Protein AF-A0A7W6C8I8-F1 (afdb_monomer_lite)

Secondary structure (DSSP, 8-state):
-------TT--TT-----SS-PPPTT----SSS--EEGGG-HHHHHHHTT-TTTEE-SSSSEEEE---TTPEEEESBTTBPTT-EE--------GGGSB-B--EEEEEEEEEEEEEEP-TTTTTTS-SEEEEEEEEEEEEEEPPPBSBSSPPPP-----EEEE-------PPP-

Radius of gyration: 35.73 Å; chains: 1; bounding box: 65×81×100 Å

pLDDT: mean 70.52, std 13.93, range [31.89, 91.31]

Sequence (174 aa):
MQVPVSNALARLGTLSFTLNDEARPGWLKPDGVTEYNRASYPAFVIKFGAAEWFLAGSTAAKFKLLDVRGLAFVMAGGGVRVGKVTGVAEYKLTSANMPEHDHTYDKPSLGTEMSAGVISQILGGVLTTLKIPQPKVTTAQATGKTGTTSPTAIPITPKSLGVNVFIFAGLPQG

Organism: NCBI:txid984260

Structure (mmCIF, N/CA/C/O backbone):
data_AF-A0A7W6C8I8-F1
#
_entry.id   AF-A0A7W6C8I8-F1
#
loop_
_atom_site.group_PDB
_atom_site.id
_atom_site.type_symbol
_atom_site.label_atom_id
_atom_site.label_alt_id
_atom_site.label_comp_id
_atom_site.label_asym_id
_atom_site.label_entity_id
_atom_site.label_seq_id
_atom_site.pdbx_PDB_ins_code
_atom_site.Cartn_x
_atom_site.Cartn_y
_atom_site.Cartn_z
_atom_site.occupancy
_atom_site.B_iso_or_equiv
_atom_site.auth_seq_id
_atom_site.auth_comp_id
_atom_site.auth_asym_id
_atom_site.auth_atom_id
_atom_site.pdbx_PDB_model_num
ATOM 1 N N . MET A 1 1 ? 7.125 0.353 -44.075 1.00 38.84 1 MET A N 1
ATOM 2 C CA . MET A 1 1 ? 5.822 0.496 -43.393 1.00 38.84 1 MET A CA 1
ATOM 3 C C . MET A 1 1 ? 6.065 1.290 -42.123 1.00 38.84 1 MET A C 1
ATOM 5 O O . MET A 1 1 ? 6.815 0.841 -41.267 1.00 38.84 1 MET A O 1
ATOM 9 N N . GLN A 1 2 ? 5.582 2.527 -42.085 1.00 39.41 2 GLN A N 1
ATOM 10 C CA . GLN A 1 2 ? 5.878 3.488 -41.028 1.00 39.41 2 GLN A CA 1
ATOM 11 C C . GLN A 1 2 ? 5.036 3.144 -39.798 1.00 39.41 2 GLN A C 1
ATOM 13 O O . GLN A 1 2 ? 3.810 3.212 -39.845 1.00 39.41 2 GLN A O 1
ATOM 18 N N . VAL A 1 3 ? 5.695 2.711 -38.723 1.00 36.94 3 VAL A N 1
ATOM 19 C CA . VAL A 1 3 ? 5.035 2.472 -37.436 1.00 36.94 3 VAL A CA 1
ATOM 20 C C . VAL A 1 3 ? 4.555 3.832 -36.913 1.00 36.94 3 VAL A C 1
ATOM 22 O O . VAL A 1 3 ? 5.360 4.769 -36.891 1.00 36.94 3 VAL A O 1
ATOM 25 N N . PRO A 1 4 ? 3.278 3.995 -36.527 1.00 39.50 4 PRO A N 1
ATOM 26 C CA . PRO A 1 4 ? 2.777 5.283 -36.069 1.00 39.50 4 PRO A CA 1
ATOM 27 C C . PRO A 1 4 ? 3.554 5.745 -34.833 1.00 39.50 4 PRO A C 1
ATOM 29 O O . PRO A 1 4 ? 3.618 5.053 -33.816 1.00 39.50 4 PRO A O 1
ATOM 32 N N . VAL A 1 5 ? 4.148 6.933 -34.918 1.00 46.12 5 VAL A N 1
ATOM 33 C CA . VAL A 1 5 ? 4.761 7.648 -33.794 1.00 46.12 5 VAL A CA 1
ATOM 34 C C . VAL A 1 5 ? 3.665 8.160 -32.860 1.00 46.12 5 VAL A C 1
ATOM 36 O O . VAL A 1 5 ? 3.271 9.317 -32.920 1.00 46.12 5 VAL A O 1
ATOM 39 N N . SER A 1 6 ? 3.169 7.300 -31.971 1.00 45.12 6 SER A N 1
ATOM 40 C CA . SER A 1 6 ? 2.362 7.728 -30.816 1.00 45.12 6 SER A CA 1
ATOM 41 C C . SER A 1 6 ? 3.121 7.648 -29.484 1.00 45.12 6 SER A C 1
ATOM 43 O O . SER A 1 6 ? 2.565 7.985 -28.445 1.00 45.12 6 SER A O 1
ATOM 45 N N . ASN A 1 7 ? 4.400 7.252 -29.489 1.00 45.44 7 ASN A N 1
ATOM 46 C CA . ASN A 1 7 ? 5.233 7.155 -28.278 1.00 45.44 7 ASN A CA 1
ATOM 47 C C . ASN A 1 7 ? 6.111 8.393 -28.011 1.00 45.44 7 ASN A C 1
ATOM 49 O O . ASN A 1 7 ? 6.908 8.384 -27.077 1.00 45.44 7 ASN A O 1
ATOM 53 N N . ALA A 1 8 ? 5.962 9.478 -28.778 1.00 43.22 8 ALA A N 1
ATOM 54 C CA . ALA A 1 8 ? 6.812 10.670 -28.672 1.00 43.22 8 ALA A CA 1
ATOM 55 C C . ALA A 1 8 ? 6.631 11.503 -27.377 1.00 43.22 8 ALA A C 1
ATOM 57 O O . ALA A 1 8 ? 7.320 12.505 -27.210 1.00 43.22 8 ALA A O 1
ATOM 58 N N . LEU A 1 9 ? 5.741 11.119 -26.449 1.00 55.00 9 LEU A N 1
ATOM 59 C CA . LEU A 1 9 ? 5.413 11.933 -25.263 1.00 55.00 9 LEU A CA 1
ATOM 60 C C . LEU A 1 9 ? 5.610 11.232 -23.906 1.00 55.00 9 LEU A C 1
ATOM 62 O O . LEU A 1 9 ? 5.649 11.913 -22.881 1.00 55.00 9 LEU A O 1
ATOM 66 N N . ALA A 1 10 ? 5.768 9.905 -23.857 1.00 59.06 10 ALA A N 1
ATOM 67 C CA . ALA A 1 10 ? 5.939 9.186 -22.592 1.00 59.06 10 ALA A CA 1
ATOM 68 C C . ALA A 1 10 ? 7.429 9.023 -22.258 1.00 59.06 10 ALA A C 1
ATOM 70 O O . ALA A 1 10 ? 8.178 8.341 -22.957 1.00 59.06 10 ALA A O 1
ATOM 71 N N . ARG A 1 11 ? 7.879 9.661 -21.174 1.00 71.62 11 ARG A N 1
ATOM 72 C CA . ARG A 1 11 ? 9.251 9.507 -20.671 1.00 71.62 11 ARG A CA 1
ATOM 73 C C . ARG A 1 11 ? 9.386 8.160 -19.954 1.00 71.62 11 ARG A C 1
ATOM 75 O O . ARG A 1 11 ? 8.437 7.659 -19.359 1.00 71.62 11 ARG A O 1
ATOM 82 N N . LEU A 1 12 ? 10.597 7.595 -19.928 1.00 75.00 12 LEU A N 1
ATOM 83 C CA . LEU A 1 12 ? 10.871 6.407 -19.107 1.00 75.00 12 LEU A CA 1
ATOM 84 C C . LEU A 1 12 ? 10.492 6.673 -17.641 1.00 75.00 12 LEU A C 1
ATOM 86 O O . LEU A 1 12 ? 11.028 7.615 -17.044 1.00 75.00 12 LEU A O 1
ATOM 90 N N . GLY A 1 13 ? 9.611 5.834 -17.089 1.00 72.69 13 GLY A N 1
ATOM 91 C CA . GLY A 1 13 ? 9.043 5.969 -15.741 1.00 72.69 13 GLY A CA 1
ATOM 92 C C . GLY A 1 13 ? 7.632 6.557 -15.678 1.00 72.69 13 GLY A C 1
ATOM 93 O O . GLY A 1 13 ? 7.112 6.730 -14.581 1.00 72.69 13 GLY A O 1
ATOM 94 N N . THR A 1 14 ? 7.006 6.882 -16.812 1.00 77.88 14 THR A N 1
ATOM 95 C CA . THR A 1 14 ? 5.596 7.288 -16.838 1.00 77.88 14 THR A CA 1
ATOM 96 C C . THR A 1 14 ? 4.690 6.130 -16.402 1.00 77.88 14 THR A C 1
ATOM 98 O O . THR A 1 14 ? 4.786 5.029 -16.941 1.00 77.88 14 THR A O 1
ATOM 101 N N . LEU A 1 15 ? 3.783 6.399 -15.457 1.00 77.94 15 LEU A N 1
ATOM 102 C CA . LEU A 1 15 ? 2.656 5.522 -15.132 1.00 77.94 15 LEU A CA 1
ATOM 103 C C . LEU A 1 15 ? 1.426 5.917 -15.956 1.00 77.94 15 LEU A C 1
ATOM 105 O O . LEU A 1 15 ? 1.177 7.100 -16.182 1.00 77.94 15 LEU A O 1
ATOM 109 N N . SER A 1 16 ? 0.642 4.924 -16.369 1.00 76.38 16 SER A N 1
ATOM 110 C CA . SER A 1 16 ? -0.633 5.113 -17.061 1.00 76.38 16 SER A CA 1
ATOM 111 C C . SER A 1 16 ? -1.679 4.163 -16.488 1.00 76.38 16 SER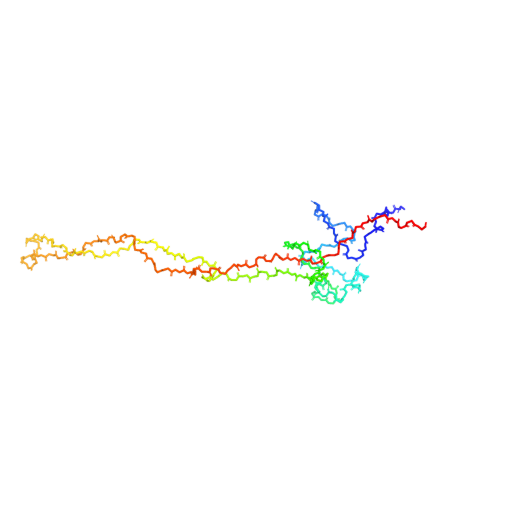 A C 1
ATOM 113 O O . SER A 1 16 ? -1.353 3.042 -16.099 1.00 76.38 16 SER A O 1
ATOM 115 N N . PHE A 1 17 ? -2.928 4.625 -16.443 1.00 76.19 17 PHE A N 1
ATOM 116 C CA . PHE A 1 17 ? -4.086 3.858 -15.997 1.00 76.19 17 PHE A CA 1
ATOM 117 C C . PHE A 1 17 ? -4.965 3.559 -17.204 1.00 76.19 17 PHE A C 1
ATOM 119 O O . PHE A 1 17 ? -5.247 4.448 -18.009 1.00 76.19 17 PHE A O 1
ATOM 126 N N . THR A 1 18 ? -5.378 2.305 -17.339 1.00 69.94 18 THR A N 1
ATOM 127 C CA . THR A 1 18 ? -6.181 1.831 -18.468 1.00 69.94 18 THR A CA 1
ATOM 128 C C . THR A 1 18 ? -7.336 0.977 -17.953 1.00 69.94 18 THR A C 1
ATOM 130 O O . THR A 1 18 ? -7.254 0.414 -16.864 1.00 69.94 18 THR A O 1
ATOM 133 N N . LEU A 1 19 ? -8.436 0.941 -18.710 1.00 70.12 19 LEU A N 1
ATOM 134 C CA . LEU A 1 19 ? -9.633 0.156 -18.378 1.00 70.12 19 LEU A CA 1
ATOM 135 C C . LEU A 1 19 ? -9.584 -1.273 -18.943 1.00 70.12 19 LEU A C 1
ATOM 137 O O . LEU A 1 19 ? -10.496 -2.054 -18.692 1.00 70.12 19 LEU A O 1
ATOM 141 N N . ASN A 1 20 ? -8.551 -1.605 -19.720 1.00 68.62 20 ASN A N 1
ATOM 142 C CA . ASN A 1 20 ? -8.335 -2.923 -20.304 1.00 68.62 20 ASN A CA 1
ATOM 143 C C . ASN A 1 20 ? -7.113 -3.613 -19.675 1.00 68.62 20 ASN A C 1
ATOM 145 O O . ASN A 1 20 ? -6.268 -2.984 -19.045 1.00 68.62 20 ASN A O 1
ATOM 149 N N . ASP A 1 21 ? -7.035 -4.930 -19.828 1.00 66.25 21 ASP A N 1
ATOM 150 C CA . ASP A 1 21 ? -6.007 -5.799 -19.246 1.00 66.25 21 ASP A CA 1
ATOM 151 C C . ASP A 1 21 ? -4.799 -6.038 -20.175 1.00 66.25 21 ASP A C 1
ATOM 153 O O . ASP A 1 21 ? -3.801 -6.659 -19.779 1.00 66.25 21 ASP A O 1
ATOM 157 N N . GLU A 1 22 ? -4.853 -5.511 -21.397 1.00 60.06 22 GLU A N 1
ATOM 158 C CA . GLU A 1 22 ? -3.810 -5.637 -22.411 1.00 60.06 22 GLU A CA 1
ATOM 159 C C . GLU A 1 22 ? -2.598 -4.737 -22.117 1.00 60.06 22 GLU A C 1
ATOM 161 O O . GLU A 1 22 ? -2.694 -3.510 -22.027 1.00 60.06 22 GLU A O 1
ATOM 166 N N . ALA A 1 23 ? -1.408 -5.341 -22.034 1.00 61.22 23 ALA A N 1
ATOM 167 C CA . ALA A 1 23 ? -0.160 -4.583 -21.998 1.00 61.22 23 ALA A CA 1
ATOM 168 C C . ALA A 1 23 ? 0.217 -4.137 -23.415 1.00 61.22 23 ALA A C 1
ATOM 170 O O . ALA A 1 23 ? 0.516 -4.957 -24.283 1.00 61.22 23 ALA A O 1
ATOM 171 N N . ARG A 1 24 ? 0.241 -2.822 -23.645 1.00 65.12 24 ARG A N 1
ATOM 172 C CA . ARG A 1 24 ? 0.729 -2.245 -24.904 1.00 65.12 24 ARG A CA 1
ATOM 173 C C . ARG A 1 24 ? 2.231 -2.525 -25.078 1.00 65.12 24 ARG A C 1
ATOM 175 O O . ARG A 1 24 ? 2.962 -2.512 -24.085 1.00 65.12 24 ARG A O 1
ATOM 182 N N . PRO A 1 25 ? 2.734 -2.687 -26.315 1.00 65.00 25 PRO A N 1
ATOM 183 C CA . PRO A 1 25 ? 4.169 -2.794 -26.563 1.00 65.00 25 PRO A CA 1
ATOM 184 C C . PRO A 1 25 ? 4.947 -1.638 -25.913 1.00 65.00 25 PRO A C 1
ATOM 186 O O . PRO A 1 25 ? 4.601 -0.469 -26.089 1.00 65.00 25 PRO A O 1
ATOM 189 N N . GLY A 1 26 ? 5.988 -1.968 -25.144 1.00 71.12 26 GLY A N 1
ATOM 190 C CA . GLY A 1 26 ? 6.803 -0.994 -24.406 1.00 71.12 26 GLY A CA 1
ATOM 191 C C . GLY A 1 26 ? 6.259 -0.584 -23.030 1.00 71.12 26 GLY A C 1
ATOM 192 O O . GLY A 1 26 ? 6.935 0.168 -22.331 1.00 71.12 26 GLY A O 1
ATOM 193 N N . TRP A 1 27 ? 5.093 -1.091 -22.616 1.00 75.44 27 TRP A N 1
ATOM 194 C CA . TRP A 1 27 ? 4.540 -0.899 -21.274 1.00 75.44 27 TRP A CA 1
ATOM 195 C C . TRP A 1 27 ? 4.701 -2.163 -20.431 1.00 75.44 27 TRP A C 1
ATOM 197 O O . TRP A 1 27 ? 4.496 -3.281 -20.900 1.00 75.44 27 TRP A O 1
ATOM 207 N N . LEU A 1 28 ? 5.064 -1.970 -19.166 1.00 81.81 28 LEU A N 1
ATOM 208 C CA . LEU A 1 28 ? 5.283 -3.037 -18.194 1.00 81.81 28 LEU A CA 1
ATOM 209 C C . LEU A 1 28 ? 4.195 -2.974 -17.118 1.00 81.81 28 LEU A C 1
ATOM 211 O O . LEU A 1 28 ? 3.745 -1.884 -16.765 1.00 81.81 28 LEU A O 1
ATOM 215 N N . LYS A 1 29 ? 3.781 -4.130 -16.592 1.00 82.88 29 LYS A N 1
ATOM 216 C CA . LYS A 1 29 ? 2.759 -4.247 -15.547 1.00 82.88 29 LYS A CA 1
ATOM 217 C C . LYS A 1 29 ? 3.413 -4.137 -14.158 1.00 82.88 29 LYS A C 1
ATOM 219 O O . LYS A 1 29 ? 4.259 -4.968 -13.827 1.00 82.88 29 LYS A O 1
ATOM 224 N N . PRO A 1 30 ? 3.043 -3.138 -13.339 1.00 81.94 30 PRO A N 1
ATOM 225 C CA . PRO A 1 30 ? 3.538 -2.992 -11.971 1.00 81.94 30 PRO A CA 1
ATOM 226 C C . PRO A 1 30 ? 2.702 -3.815 -10.971 1.00 81.94 30 PRO A C 1
ATOM 228 O O . PRO A 1 30 ? 1.928 -3.270 -10.188 1.00 81.94 30 PRO A O 1
ATOM 231 N N . ASP A 1 31 ? 2.810 -5.144 -11.028 1.00 82.19 31 ASP A N 1
ATOM 232 C CA . ASP A 1 31 ? 2.008 -6.077 -10.213 1.00 82.19 31 ASP A CA 1
ATOM 233 C C . ASP A 1 31 ? 2.804 -6.808 -9.115 1.00 82.19 31 ASP A C 1
ATOM 235 O O . ASP A 1 31 ? 2.252 -7.661 -8.427 1.00 82.19 31 ASP A O 1
ATOM 239 N N . GLY A 1 32 ? 4.105 -6.532 -8.966 1.00 81.38 32 GLY A N 1
ATOM 240 C CA . GLY A 1 32 ? 4.978 -7.210 -7.998 1.00 81.38 32 GLY A CA 1
ATOM 241 C C . GLY A 1 32 ? 5.290 -8.681 -8.286 1.00 81.38 32 GLY A C 1
ATOM 242 O O . GLY A 1 32 ? 6.070 -9.290 -7.552 1.00 81.38 32 GLY A O 1
ATOM 243 N N . VAL A 1 33 ? 4.712 -9.274 -9.332 1.00 83.75 33 VAL A N 1
ATOM 244 C CA . VAL A 1 33 ? 4.791 -10.717 -9.605 1.00 83.75 33 VAL A CA 1
ATOM 245 C C . VAL A 1 33 ? 5.474 -10.988 -10.941 1.00 83.75 33 VAL A C 1
ATOM 247 O O . VAL A 1 33 ? 6.337 -11.867 -11.004 1.00 83.75 33 VAL A O 1
ATOM 250 N N . THR A 1 34 ? 5.139 -10.223 -11.978 1.00 82.88 34 THR A N 1
ATOM 251 C CA . THR A 1 34 ? 5.644 -10.405 -13.338 1.00 82.88 34 THR A CA 1
ATOM 252 C C . THR A 1 34 ? 7.144 -10.114 -13.416 1.00 82.88 34 THR A C 1
ATOM 254 O O . THR A 1 34 ? 7.617 -9.050 -13.013 1.00 82.88 34 THR A O 1
ATOM 257 N N . GLU A 1 35 ? 7.904 -11.069 -13.961 1.00 85.69 35 GLU A N 1
ATOM 258 C CA . GLU A 1 35 ? 9.346 -10.938 -14.172 1.00 85.69 35 GLU A CA 1
ATOM 259 C C . GLU A 1 35 ? 9.683 -10.495 -15.597 1.00 85.69 35 GLU A C 1
ATOM 261 O O . GLU A 1 35 ? 9.234 -11.085 -16.580 1.00 85.69 35 GLU A O 1
ATOM 266 N N . TYR A 1 36 ? 10.571 -9.511 -15.701 1.00 83.31 36 TYR A N 1
ATOM 267 C CA . TYR A 1 36 ? 11.090 -8.987 -16.957 1.00 83.31 36 TYR A CA 1
ATOM 268 C C . TYR A 1 36 ? 12.590 -9.243 -17.080 1.00 83.31 36 TYR A C 1
ATOM 270 O O . TYR A 1 36 ? 13.333 -9.194 -16.098 1.00 83.31 36 TYR A O 1
ATOM 278 N N . ASN A 1 37 ? 13.052 -9.502 -18.304 1.00 84.31 37 ASN A N 1
ATOM 279 C CA . ASN A 1 37 ? 14.474 -9.667 -18.586 1.00 84.31 37 ASN A CA 1
ATOM 280 C C . ASN A 1 37 ? 15.158 -8.293 -18.655 1.00 84.31 37 ASN A C 1
ATOM 282 O O . ASN A 1 37 ? 14.741 -7.425 -19.424 1.00 84.31 37 ASN A O 1
ATOM 286 N N . ARG A 1 38 ? 16.233 -8.099 -17.884 1.00 81.06 38 ARG A N 1
ATOM 287 C CA . ARG A 1 38 ? 17.002 -6.845 -17.879 1.00 81.06 38 ARG A CA 1
ATOM 288 C C . ARG A 1 38 ? 17.622 -6.544 -19.244 1.00 81.06 38 ARG A C 1
ATOM 290 O O . ARG A 1 38 ? 17.654 -5.383 -19.643 1.00 81.06 38 ARG A O 1
ATOM 297 N N . ALA A 1 39 ? 18.039 -7.576 -19.982 1.00 80.81 39 ALA A N 1
ATOM 298 C CA . ALA A 1 39 ? 18.632 -7.431 -21.313 1.00 80.81 39 ALA A CA 1
ATOM 299 C C . ALA A 1 39 ? 17.652 -6.846 -22.346 1.00 80.81 39 ALA A C 1
ATOM 301 O O . ALA A 1 39 ? 18.075 -6.201 -23.300 1.00 80.81 39 ALA A O 1
ATOM 302 N N . SER A 1 40 ? 16.344 -7.028 -22.141 1.00 79.50 40 SER A N 1
ATOM 303 C CA . SER A 1 40 ? 15.305 -6.482 -23.021 1.00 79.50 40 SER A CA 1
ATOM 304 C C . SER A 1 40 ? 15.025 -4.994 -22.774 1.00 79.50 40 SER A C 1
ATOM 306 O O . SER A 1 40 ? 14.457 -4.337 -23.641 1.00 79.50 40 SER A O 1
ATOM 308 N N . TYR A 1 41 ? 15.428 -4.447 -21.618 1.00 82.25 41 TYR A N 1
ATOM 309 C CA . TYR A 1 41 ? 15.121 -3.069 -21.206 1.00 82.25 41 TYR A CA 1
ATOM 310 C C . TYR A 1 41 ? 16.342 -2.328 -20.618 1.00 82.25 41 TYR A C 1
ATOM 312 O O . TYR A 1 41 ? 16.254 -1.769 -19.519 1.00 82.25 41 TYR A O 1
ATOM 320 N N . PRO A 1 42 ? 17.487 -2.265 -21.324 1.00 80.19 42 PRO A N 1
ATOM 321 C CA . PRO A 1 42 ? 18.747 -1.775 -20.758 1.00 80.19 42 PRO A CA 1
ATOM 322 C C . PRO A 1 42 ? 18.668 -0.312 -20.296 1.00 80.19 42 PRO A C 1
ATOM 324 O O . PRO A 1 42 ? 19.084 0.009 -19.187 1.00 80.19 42 PRO A O 1
ATOM 327 N N . ALA A 1 43 ? 18.058 0.575 -21.090 1.00 78.31 43 ALA A N 1
ATOM 328 C CA . ALA A 1 43 ? 17.925 1.993 -20.741 1.00 78.31 43 ALA A CA 1
ATOM 329 C C . ALA A 1 43 ? 17.037 2.229 -19.503 1.00 78.31 43 ALA A C 1
ATOM 331 O O . ALA A 1 43 ? 17.299 3.126 -18.703 1.00 78.31 43 ALA A O 1
ATOM 332 N N . PHE A 1 44 ? 15.997 1.412 -19.328 1.00 79.75 44 PHE A N 1
ATOM 333 C CA . PHE A 1 44 ? 15.105 1.482 -18.171 1.00 79.75 44 PHE A CA 1
ATOM 334 C C . PHE A 1 44 ? 15.809 0.994 -16.899 1.00 79.75 44 PHE A C 1
ATOM 336 O O . PHE A 1 44 ? 15.767 1.675 -15.875 1.00 79.75 44 PHE A O 1
ATOM 343 N N . VAL A 1 45 ? 16.524 -0.133 -16.987 1.00 81.62 45 VAL A N 1
ATOM 344 C CA . VAL A 1 45 ? 17.288 -0.704 -15.867 1.00 81.62 45 VAL A CA 1
ATOM 345 C C . VAL A 1 45 ? 18.438 0.211 -15.447 1.00 81.62 45 VAL A C 1
ATOM 347 O O . VAL A 1 45 ? 18.655 0.379 -14.255 1.00 81.62 45 VAL A O 1
ATOM 350 N N . ILE A 1 46 ? 19.136 0.857 -16.386 1.00 82.88 46 ILE A N 1
ATOM 351 C CA . ILE A 1 46 ? 20.177 1.846 -16.060 1.00 82.88 46 ILE A CA 1
ATOM 352 C C . ILE A 1 46 ? 19.567 3.042 -15.319 1.00 82.88 46 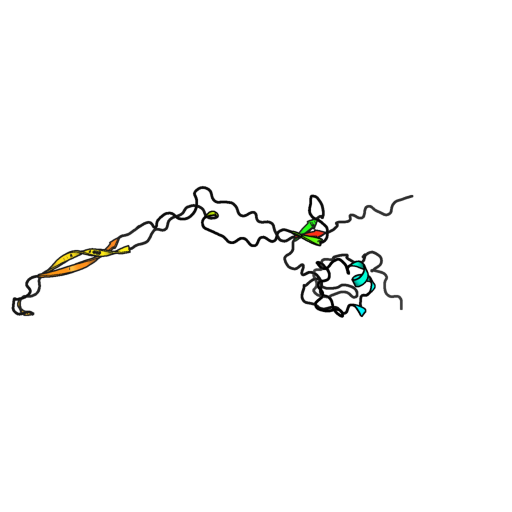ILE A C 1
ATOM 354 O O . ILE A 1 46 ? 20.073 3.447 -14.275 1.00 82.88 46 ILE A O 1
ATOM 358 N N . LYS A 1 47 ? 18.454 3.590 -15.825 1.00 79.44 47 LYS A N 1
ATOM 359 C CA . LYS A 1 47 ? 17.826 4.789 -15.252 1.00 79.44 47 LYS A CA 1
ATOM 360 C C . LYS A 1 47 ? 17.292 4.569 -13.835 1.00 79.44 47 LYS A C 1
ATOM 362 O O . LYS A 1 47 ? 17.394 5.467 -13.005 1.00 79.44 47 LYS A O 1
ATOM 367 N N . PHE A 1 48 ? 16.708 3.403 -13.570 1.00 80.75 48 PHE A N 1
ATOM 368 C CA . PHE A 1 48 ? 16.087 3.084 -12.282 1.00 80.75 48 PHE A CA 1
ATOM 369 C C . PHE A 1 48 ? 16.898 2.090 -11.442 1.00 80.75 48 PHE A C 1
ATOM 371 O O . PHE A 1 48 ? 16.411 1.636 -10.414 1.00 80.75 48 PHE A O 1
ATOM 378 N N . GLY A 1 49 ? 18.134 1.769 -11.833 1.00 77.50 49 GLY A N 1
ATOM 379 C CA . GLY A 1 49 ? 18.955 0.742 -11.180 1.00 77.50 49 GLY A CA 1
ATOM 380 C C . GLY A 1 49 ? 19.265 1.021 -9.709 1.00 77.50 49 GLY A C 1
ATOM 381 O O . GLY A 1 49 ? 19.406 0.084 -8.936 1.00 77.50 49 GLY A O 1
ATOM 382 N N . ALA A 1 50 ? 19.307 2.296 -9.314 1.00 78.44 50 ALA A N 1
ATOM 383 C CA . ALA A 1 50 ? 19.467 2.717 -7.919 1.00 78.44 50 ALA A CA 1
ATOM 384 C C . ALA A 1 50 ? 18.136 2.797 -7.139 1.00 78.44 50 ALA A C 1
ATOM 386 O O . ALA A 1 50 ? 18.131 3.039 -5.934 1.00 78.44 50 ALA A O 1
ATOM 387 N N . ALA A 1 51 ? 16.992 2.635 -7.810 1.00 74.62 51 ALA A N 1
ATOM 388 C CA . ALA A 1 51 ? 15.663 2.672 -7.209 1.00 74.62 51 ALA A CA 1
ATOM 389 C C . ALA A 1 51 ? 15.202 1.250 -6.860 1.00 74.62 51 ALA A C 1
ATOM 391 O O . ALA A 1 51 ? 14.297 0.707 -7.492 1.00 74.62 51 ALA A O 1
ATOM 392 N N . GLU A 1 52 ? 15.817 0.651 -5.837 1.00 73.00 52 GLU A N 1
ATOM 393 C CA . GLU A 1 52 ? 15.515 -0.723 -5.390 1.00 73.00 52 GLU A CA 1
ATOM 394 C C . GLU A 1 52 ? 14.034 -0.925 -5.028 1.00 73.00 52 GLU A C 1
ATOM 396 O O . GLU A 1 52 ? 13.472 -1.991 -5.261 1.00 73.00 52 GLU A O 1
ATOM 401 N N . TRP A 1 53 ? 13.371 0.127 -4.533 1.00 70.75 53 TRP A N 1
ATOM 402 C CA . TRP A 1 53 ? 11.932 0.130 -4.245 1.00 70.75 53 TRP A CA 1
ATOM 403 C C . TRP A 1 53 ? 11.056 -0.029 -5.501 1.00 70.75 53 TRP A C 1
ATOM 405 O O . TRP A 1 53 ? 9.908 -0.450 -5.399 1.00 70.75 53 TRP A O 1
ATOM 415 N N . PHE A 1 54 ? 11.574 0.339 -6.677 1.00 74.00 54 PHE A N 1
ATOM 416 C CA . PHE A 1 54 ? 10.853 0.333 -7.951 1.00 74.00 54 PHE A CA 1
ATOM 417 C C . PHE A 1 54 ? 11.229 -0.867 -8.822 1.00 74.00 54 PHE A C 1
ATOM 419 O O . PHE A 1 54 ? 10.359 -1.463 -9.455 1.00 74.00 54 PHE A O 1
ATOM 426 N N . LEU A 1 55 ? 12.517 -1.221 -8.835 1.00 74.94 55 LEU A N 1
ATOM 427 C CA . LEU A 1 55 ? 13.068 -2.402 -9.494 1.00 74.94 55 LEU A CA 1
ATOM 428 C C . LEU A 1 55 ? 13.398 -3.471 -8.451 1.00 74.94 55 LEU A C 1
ATOM 430 O O . LEU A 1 55 ? 14.563 -3.707 -8.126 1.00 74.94 55 LEU A O 1
ATOM 434 N N . ALA A 1 56 ? 12.369 -4.150 -7.954 1.00 67.06 56 ALA A N 1
ATOM 435 C CA . ALA A 1 56 ? 12.546 -5.283 -7.058 1.00 67.06 56 ALA A CA 1
ATOM 436 C C . ALA A 1 56 ? 13.117 -6.471 -7.856 1.00 67.06 56 ALA A C 1
ATOM 438 O O . ALA A 1 56 ? 12.415 -7.161 -8.593 1.00 67.06 56 ALA A O 1
ATOM 439 N N . GLY A 1 57 ? 14.430 -6.683 -7.791 1.00 62.00 57 GLY A N 1
ATOM 440 C CA . GLY A 1 57 ? 15.102 -7.774 -8.498 1.00 62.00 57 GLY A CA 1
ATOM 441 C C . GLY A 1 57 ? 15.122 -9.068 -7.688 1.00 62.00 57 GLY A C 1
ATOM 442 O O . GLY A 1 57 ? 15.553 -9.057 -6.543 1.00 62.00 57 GLY A O 1
ATOM 443 N N . SER A 1 58 ? 14.731 -10.191 -8.297 1.00 57.34 58 SER A N 1
ATOM 444 C CA . SER A 1 58 ? 14.957 -11.535 -7.741 1.00 57.34 58 SER A CA 1
ATOM 445 C C . SER A 1 58 ? 16.368 -12.065 -8.049 1.00 57.34 58 SER A C 1
ATOM 447 O O . SER A 1 58 ? 16.882 -12.892 -7.303 1.00 57.34 58 SER A O 1
ATOM 449 N N . THR A 1 59 ? 17.005 -11.596 -9.136 1.00 65.88 59 THR A N 1
ATOM 450 C CA . THR A 1 59 ? 18.343 -12.018 -9.611 1.00 65.88 59 THR A CA 1
ATOM 451 C C . THR A 1 59 ? 19.019 -10.945 -10.491 1.00 65.88 59 THR A C 1
ATOM 453 O O . THR A 1 59 ? 18.398 -9.954 -10.874 1.00 65.88 59 THR A O 1
ATOM 456 N N . ALA A 1 60 ? 20.287 -11.155 -10.875 1.00 72.94 60 ALA A N 1
ATOM 457 C CA . ALA A 1 60 ? 21.039 -10.267 -11.774 1.00 72.94 60 ALA A CA 1
ATOM 458 C C . ALA A 1 60 ? 20.519 -10.219 -13.227 1.00 72.94 60 ALA A C 1
ATOM 460 O O . ALA A 1 60 ? 20.833 -9.272 -13.942 1.00 72.94 60 ALA A O 1
ATOM 461 N N . ALA A 1 61 ? 19.731 -11.205 -13.675 1.00 83.19 61 ALA A N 1
ATOM 462 C CA . ALA A 1 61 ? 19.223 -11.283 -15.053 1.00 83.19 61 ALA A CA 1
ATOM 463 C C . ALA A 1 61 ? 17.789 -10.748 -15.206 1.00 83.19 61 ALA A C 1
ATOM 465 O O . ALA A 1 61 ? 17.386 -10.322 -16.290 1.00 83.19 61 ALA A O 1
ATOM 466 N N . LYS A 1 62 ? 17.012 -10.750 -14.119 1.00 84.00 62 LYS A N 1
ATOM 467 C CA . LYS A 1 62 ? 15.593 -10.390 -14.134 1.00 84.00 62 LYS A CA 1
ATOM 468 C C . LYS A 1 62 ? 15.269 -9.266 -13.157 1.00 84.00 62 LYS A C 1
ATOM 470 O O . LYS A 1 62 ? 16.043 -8.951 -12.253 1.00 84.00 62 LYS A O 1
ATOM 475 N N . PHE A 1 63 ? 14.121 -8.635 -13.352 1.00 84.12 63 PHE A N 1
ATOM 476 C CA . PHE A 1 63 ? 13.565 -7.670 -12.412 1.00 84.12 63 PHE A CA 1
ATOM 477 C C . PHE A 1 63 ? 12.043 -7.773 -12.361 1.00 84.12 63 PHE A C 1
ATOM 479 O O . PHE A 1 63 ? 11.413 -8.197 -13.329 1.00 84.12 63 PHE A O 1
ATOM 486 N N . LYS A 1 64 ? 11.470 -7.363 -11.233 1.00 86.69 64 LYS A N 1
ATOM 487 C CA . LYS A 1 64 ? 10.042 -7.118 -11.048 1.00 86.69 64 LYS A CA 1
ATOM 488 C C . LYS A 1 64 ? 9.833 -5.634 -10.780 1.00 86.69 64 LYS A C 1
ATOM 490 O O . LYS A 1 64 ? 10.751 -4.929 -10.356 1.00 86.69 64 LYS A O 1
ATOM 495 N N . LEU A 1 65 ? 8.625 -5.166 -11.052 1.00 84.31 65 LEU A N 1
ATOM 496 C CA . LEU A 1 65 ? 8.205 -3.811 -10.719 1.00 84.31 65 LEU A CA 1
ATOM 497 C C . LEU A 1 65 ? 7.500 -3.785 -9.365 1.00 84.31 65 LEU A C 1
ATOM 499 O O . LEU A 1 65 ? 6.969 -4.804 -8.930 1.00 84.31 65 LEU A O 1
ATOM 503 N N . LEU A 1 66 ? 7.477 -2.616 -8.724 1.00 83.19 66 LEU A N 1
ATOM 504 C CA . LEU A 1 66 ? 6.667 -2.366 -7.530 1.00 83.19 66 LEU A CA 1
ATOM 505 C C . LEU A 1 66 ? 5.217 -2.834 -7.740 1.00 83.19 66 LEU A C 1
ATOM 507 O O . LEU A 1 66 ? 4.617 -2.525 -8.769 1.00 83.19 66 LEU A O 1
ATOM 511 N N . ASP A 1 67 ? 4.646 -3.523 -6.750 1.00 83.62 67 ASP A N 1
ATOM 512 C CA . ASP A 1 67 ? 3.210 -3.808 -6.725 1.00 83.62 67 ASP A CA 1
ATOM 513 C C . ASP A 1 67 ? 2.438 -2.535 -6.373 1.00 83.62 67 ASP A C 1
ATOM 515 O O . ASP A 1 67 ? 2.559 -2.019 -5.259 1.00 83.62 67 ASP A O 1
ATOM 519 N N . VAL A 1 68 ? 1.656 -2.019 -7.321 1.00 78.50 68 VAL A N 1
ATOM 520 C CA . VAL A 1 68 ? 0.824 -0.826 -7.097 1.00 78.50 68 VAL A CA 1
ATOM 521 C C . VAL A 1 68 ? -0.644 -1.147 -6.833 1.00 78.50 68 VAL A C 1
ATOM 523 O O . VAL A 1 68 ? -1.456 -0.234 -6.672 1.00 78.50 68 VAL A O 1
ATOM 526 N N . ARG A 1 69 ? -1.020 -2.429 -6.773 1.00 76.94 69 ARG A N 1
ATOM 527 C CA . ARG A 1 69 ? -2.406 -2.826 -6.507 1.00 76.94 69 ARG A CA 1
ATOM 528 C C . ARG A 1 69 ? -2.786 -2.435 -5.079 1.00 76.94 69 ARG A C 1
ATOM 530 O O . ARG A 1 69 ? -2.092 -2.759 -4.121 1.00 76.94 69 ARG A O 1
ATOM 537 N N . GLY A 1 70 ? -3.900 -1.717 -4.939 1.00 73.00 70 GLY A N 1
ATOM 538 C CA . GLY A 1 70 ? -4.373 -1.224 -3.642 1.00 73.00 70 GLY A CA 1
ATOM 539 C C . GLY A 1 70 ? -3.572 -0.049 -3.064 1.00 73.00 70 GLY A C 1
ATOM 540 O O . GLY A 1 70 ? -3.806 0.314 -1.913 1.00 73.00 70 GLY A O 1
ATOM 541 N N . LEU A 1 71 ? -2.650 0.556 -3.829 1.00 74.75 71 LEU A N 1
ATOM 542 C CA . LEU A 1 71 ? -1.992 1.805 -3.442 1.00 74.75 71 LEU A CA 1
ATOM 543 C C . LEU A 1 71 ? -2.798 3.013 -3.931 1.00 74.75 71 LEU A C 1
ATOM 545 O O . LEU A 1 71 ? -3.202 3.080 -5.091 1.00 74.75 71 LEU A O 1
ATOM 549 N N . ALA A 1 72 ? -2.973 4.005 -3.060 1.00 72.44 72 ALA A N 1
ATOM 550 C CA . ALA A 1 72 ? -3.394 5.338 -3.469 1.00 72.44 72 ALA A CA 1
ATOM 551 C C . ALA A 1 72 ? -2.197 6.101 -4.062 1.00 72.44 72 ALA A C 1
ATOM 553 O O . ALA A 1 72 ? -1.080 6.015 -3.560 1.00 72.44 72 ALA A O 1
ATOM 554 N N . PHE A 1 73 ? -2.388 6.880 -5.120 1.00 73.19 73 PHE A N 1
ATOM 555 C CA . PHE A 1 73 ? -1.314 7.729 -5.643 1.00 73.19 73 PHE A CA 1
ATOM 556 C C . PHE A 1 73 ? -1.446 9.121 -5.038 1.00 73.19 73 PHE A C 1
ATOM 558 O O . PHE A 1 73 ? -2.484 9.765 -5.172 1.00 73.19 73 PHE A O 1
ATOM 565 N N . VAL A 1 74 ? -0.399 9.575 -4.355 1.00 72.31 74 VAL A N 1
ATOM 566 C CA . VAL A 1 74 ? -0.356 10.892 -3.709 1.00 72.31 74 VAL A CA 1
ATOM 567 C C . VAL A 1 74 ? 0.703 11.751 -4.377 1.00 72.31 74 VAL A C 1
ATOM 569 O O . VAL A 1 74 ? 1.722 11.248 -4.851 1.00 72.31 74 VAL A O 1
ATOM 572 N N . MET A 1 75 ? 0.474 13.060 -4.434 1.00 68.00 75 MET A N 1
ATOM 573 C CA . MET A 1 75 ? 1.472 13.971 -4.985 1.00 68.00 75 MET A CA 1
ATOM 574 C C . MET A 1 75 ? 2.717 13.984 -4.097 1.00 68.00 75 MET A C 1
ATOM 576 O O . MET A 1 75 ? 2.618 14.109 -2.876 1.00 68.00 75 MET A O 1
ATOM 580 N N . ALA A 1 76 ? 3.893 13.862 -4.710 1.00 70.25 76 ALA A N 1
ATOM 581 C CA . ALA A 1 76 ? 5.145 14.077 -3.998 1.00 70.25 76 ALA A CA 1
ATOM 582 C C . ALA A 1 76 ? 5.269 15.558 -3.582 1.00 70.25 76 ALA A C 1
ATOM 584 O O . ALA A 1 76 ? 5.035 16.460 -4.382 1.00 70.25 76 ALA A O 1
ATOM 585 N N . GLY A 1 77 ? 5.629 15.803 -2.321 1.00 62.25 77 GLY A N 1
ATOM 586 C CA . GLY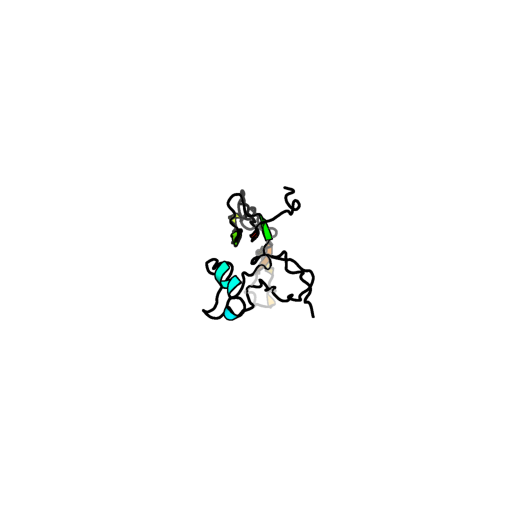 A 1 77 ? 5.626 17.123 -1.683 1.00 62.25 77 GLY A CA 1
ATOM 587 C C . GLY A 1 77 ? 5.415 17.018 -0.167 1.00 62.25 77 GLY A C 1
ATOM 588 O O . GLY A 1 77 ? 5.055 15.956 0.336 1.00 62.25 77 GLY A O 1
ATOM 589 N N . GLY A 1 78 ? 5.696 18.086 0.591 1.00 61.72 78 GLY A N 1
ATOM 590 C CA . GLY A 1 78 ? 5.367 18.163 2.030 1.00 61.72 78 GLY A CA 1
ATOM 591 C C . GLY A 1 78 ? 5.953 17.055 2.927 1.00 61.72 78 GLY A C 1
ATOM 592 O O . GLY A 1 78 ? 5.368 16.734 3.954 1.00 61.72 78 GLY A O 1
ATOM 593 N N . GLY A 1 79 ? 7.076 16.435 2.539 1.00 65.31 79 GLY A N 1
ATOM 594 C CA . GLY A 1 79 ? 7.701 15.311 3.263 1.00 65.31 79 GLY A CA 1
ATOM 595 C C . GLY A 1 79 ? 7.488 13.923 2.632 1.00 65.31 79 GLY A C 1
ATOM 596 O O . GLY A 1 79 ? 8.148 12.953 3.026 1.00 65.31 79 GLY A O 1
ATOM 597 N N . VAL A 1 80 ? 6.639 13.818 1.604 1.00 64.75 80 VAL A N 1
ATOM 598 C CA . VAL A 1 80 ? 6.486 12.621 0.763 1.00 64.75 80 VAL A CA 1
ATOM 599 C C . VAL A 1 80 ? 7.398 12.744 -0.458 1.00 64.75 80 VAL A C 1
ATOM 601 O O . VAL A 1 80 ? 7.265 13.670 -1.254 1.00 64.75 80 VAL A O 1
ATOM 604 N N . ARG A 1 81 ? 8.357 11.821 -0.602 1.00 72.50 81 ARG A N 1
ATOM 605 C CA . ARG A 1 81 ? 9.276 11.774 -1.753 1.00 72.50 81 ARG A CA 1
ATOM 606 C C . ARG A 1 81 ? 8.680 10.917 -2.871 1.00 72.50 81 ARG A C 1
ATOM 608 O O . ARG A 1 81 ? 7.936 9.979 -2.592 1.00 72.50 81 ARG A O 1
ATOM 615 N N . VAL A 1 82 ? 9.047 11.201 -4.120 1.00 69.00 82 VAL A N 1
ATOM 616 C CA . VAL A 1 82 ? 8.693 10.347 -5.266 1.00 69.00 82 VAL A CA 1
ATOM 617 C C . VAL A 1 82 ? 9.175 8.924 -5.000 1.00 69.00 82 VAL A C 1
ATOM 619 O O . VAL A 1 82 ? 10.324 8.729 -4.602 1.00 69.00 82 VAL A O 1
ATOM 622 N N . GLY A 1 83 ? 8.293 7.944 -5.186 1.00 65.25 83 GLY A N 1
ATOM 623 C CA . GLY A 1 83 ? 8.618 6.538 -4.959 1.00 65.25 83 GLY A CA 1
ATOM 624 C C . GLY A 1 83 ? 8.618 6.078 -3.505 1.00 65.25 83 GLY A C 1
ATOM 625 O O . GLY A 1 83 ? 8.764 4.891 -3.230 1.00 65.25 83 GLY A O 1
ATOM 626 N N . LYS A 1 84 ? 8.422 6.993 -2.550 1.00 68.94 84 LYS A N 1
ATOM 627 C CA . LYS A 1 84 ? 8.230 6.617 -1.154 1.00 68.94 84 LYS A CA 1
ATOM 628 C C . LYS A 1 84 ? 6.825 6.042 -1.005 1.00 68.94 84 LYS A C 1
ATOM 630 O O . LYS A 1 84 ? 5.845 6.758 -1.213 1.00 68.94 84 LYS A O 1
ATOM 635 N N . VAL A 1 85 ? 6.742 4.771 -0.620 1.00 63.75 85 VAL A N 1
ATOM 636 C CA . VAL A 1 85 ? 5.498 4.191 -0.112 1.00 63.75 85 VAL A CA 1
ATOM 637 C C . VAL A 1 85 ? 5.296 4.709 1.312 1.00 63.75 85 VAL A C 1
ATOM 639 O O . VAL A 1 85 ? 6.166 4.559 2.170 1.00 63.75 85 VAL A O 1
ATOM 642 N N . THR A 1 86 ? 4.172 5.367 1.563 1.00 62.75 86 THR A N 1
ATOM 643 C CA . THR A 1 86 ? 3.787 5.903 2.878 1.00 62.75 86 THR A CA 1
ATOM 644 C C . THR A 1 86 ? 2.471 5.283 3.334 1.00 62.75 86 THR A C 1
ATOM 646 O O . THR A 1 86 ? 1.730 4.768 2.508 1.00 62.75 86 THR A O 1
ATOM 649 N N . GLY A 1 87 ? 2.152 5.328 4.630 1.00 56.19 87 GLY A N 1
ATOM 650 C CA . GLY A 1 87 ? 0.858 4.838 5.127 1.00 56.19 87 GLY A CA 1
ATOM 651 C C . GLY A 1 87 ? 0.755 3.319 5.270 1.00 56.19 87 GLY A C 1
ATOM 652 O O . GLY A 1 87 ? -0.283 2.732 4.983 1.00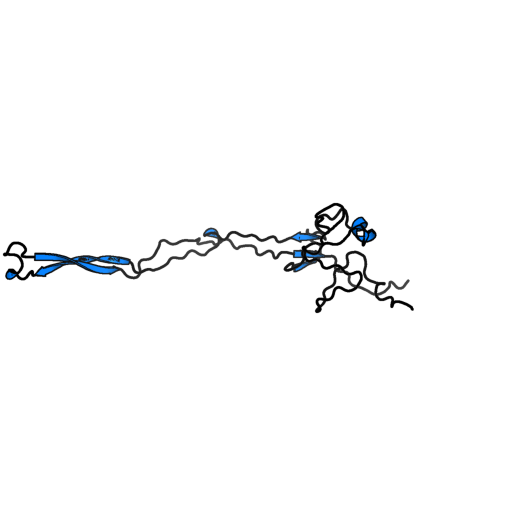 56.19 87 GLY A O 1
ATOM 653 N N . VAL A 1 88 ? 1.827 2.645 5.702 1.00 52.31 88 VAL A N 1
ATOM 654 C CA . VAL A 1 88 ? 1.713 1.242 6.132 1.00 52.31 88 VAL A CA 1
ATOM 655 C C . VAL A 1 88 ? 1.020 1.223 7.493 1.00 52.31 88 VAL A C 1
ATOM 657 O O . VAL A 1 88 ? 1.652 1.336 8.535 1.00 52.31 88 VAL A O 1
ATOM 660 N N . ALA A 1 89 ? -0.302 1.152 7.464 1.00 49.44 89 ALA A N 1
ATOM 661 C CA . ALA A 1 89 ? -1.149 1.068 8.638 1.00 49.44 89 ALA A CA 1
ATOM 662 C C . ALA A 1 89 ? -1.448 -0.405 8.964 1.00 49.44 89 ALA A C 1
ATOM 664 O O . ALA A 1 89 ? -2.533 -0.897 8.666 1.00 49.44 89 ALA A O 1
ATOM 665 N N . GLU A 1 90 ? -0.487 -1.133 9.535 1.00 55.59 90 GLU A N 1
ATOM 666 C CA . GLU A 1 90 ? -0.800 -2.386 10.234 1.00 55.59 90 GLU A CA 1
ATOM 667 C C . GLU A 1 90 ? -1.056 -2.039 11.703 1.00 55.59 90 GLU A C 1
ATOM 669 O O . GLU A 1 90 ? -0.128 -1.818 12.479 1.00 55.59 90 GLU A O 1
ATOM 674 N N . TYR A 1 91 ? -2.332 -1.901 12.070 1.00 60.22 91 TYR A N 1
ATOM 675 C CA . TYR A 1 91 ? -2.736 -1.579 13.436 1.00 60.22 91 TYR A CA 1
ATOM 676 C C . TYR A 1 91 ? -3.333 -2.808 14.106 1.00 60.22 91 TYR A C 1
ATOM 678 O O . TYR A 1 91 ? -4.365 -3.329 13.683 1.00 60.22 91 TYR A O 1
ATOM 686 N N . LYS A 1 92 ? -2.705 -3.249 15.197 1.00 68.69 92 LYS A N 1
ATOM 687 C CA . LYS A 1 92 ? -3.301 -4.232 16.098 1.00 68.69 92 LYS A CA 1
ATOM 688 C C . LYS A 1 92 ? -4.326 -3.523 16.980 1.00 68.69 92 LYS A C 1
ATOM 690 O O . LYS A 1 92 ? -3.955 -2.721 17.833 1.00 68.69 92 LYS A O 1
ATOM 695 N N . LEU A 1 93 ? -5.603 -3.829 16.774 1.00 75.75 93 LEU A N 1
ATOM 696 C CA . LEU A 1 93 ? -6.685 -3.377 17.647 1.00 75.75 93 LEU A CA 1
ATOM 697 C C . LEU A 1 93 ? -6.507 -3.976 19.047 1.00 75.75 93 LEU A C 1
ATOM 699 O O . LEU A 1 93 ? -6.315 -5.183 19.203 1.00 75.75 93 LEU A O 1
ATOM 703 N N . THR A 1 94 ? -6.572 -3.122 20.063 1.00 82.75 94 THR A N 1
ATOM 704 C CA . THR A 1 94 ? -6.542 -3.517 21.476 1.00 82.75 94 THR A CA 1
ATOM 705 C C . THR A 1 94 ? -7.751 -2.941 22.209 1.00 82.75 94 THR A C 1
ATOM 707 O O . THR A 1 94 ? -8.473 -2.101 21.669 1.00 82.75 94 THR A O 1
ATOM 710 N N . SER A 1 95 ? -7.959 -3.335 23.468 1.00 80.75 95 SER A N 1
ATOM 711 C CA . SER A 1 95 ? -8.987 -2.735 24.330 1.00 80.75 95 SER A CA 1
ATOM 712 C C . SER A 1 95 ? -8.818 -1.220 24.512 1.00 80.75 95 SER A C 1
ATOM 714 O O . SER A 1 95 ? -9.806 -0.534 24.742 1.00 80.75 95 SER A O 1
ATOM 716 N N . ALA A 1 96 ? -7.615 -0.663 24.327 1.00 80.94 96 ALA A N 1
ATOM 717 C CA . ALA A 1 96 ? -7.379 0.784 24.377 1.00 80.94 96 ALA A CA 1
ATOM 718 C C . ALA A 1 96 ? -7.985 1.554 23.182 1.00 80.94 96 ALA A C 1
ATOM 720 O O . ALA A 1 96 ? -8.090 2.781 23.216 1.00 80.94 96 ALA A O 1
ATOM 721 N N . ASN A 1 97 ? -8.373 0.847 22.117 1.00 86.19 97 ASN A N 1
ATOM 722 C CA . ASN A 1 97 ? -8.980 1.425 20.916 1.00 86.19 97 ASN A CA 1
ATOM 723 C C . ASN A 1 97 ? -10.505 1.275 20.889 1.00 86.19 97 ASN A C 1
ATOM 725 O O . ASN A 1 97 ? -11.140 1.755 19.953 1.00 86.19 97 ASN A O 1
ATOM 729 N N . MET A 1 98 ? -11.090 0.601 21.881 1.00 84.62 98 MET A N 1
ATOM 730 C CA . MET A 1 98 ? -12.529 0.383 21.966 1.00 84.62 98 MET A CA 1
ATOM 731 C C . MET A 1 98 ? -13.126 1.196 23.117 1.00 84.62 98 MET A C 1
ATOM 733 O O . MET A 1 98 ? -12.514 1.270 24.189 1.00 84.62 98 MET A O 1
ATOM 737 N N . PRO A 1 99 ? -14.326 1.772 22.930 1.00 88.38 99 PRO A N 1
ATOM 738 C CA . PRO A 1 99 ? -15.089 2.328 24.034 1.00 88.38 99 PRO A CA 1
ATOM 739 C C . PRO A 1 99 ? -15.312 1.291 25.136 1.00 88.38 99 PRO A C 1
ATOM 741 O O . PRO A 1 99 ? -15.446 0.089 24.874 1.00 88.38 99 PRO A O 1
ATOM 744 N N . GLU A 1 100 ? -15.361 1.779 26.371 1.00 91.31 100 GLU A N 1
ATOM 745 C CA . GLU A 1 100 ? -15.748 0.971 27.518 1.00 91.31 100 GLU A CA 1
ATOM 746 C C . GLU A 1 100 ? -17.155 0.382 27.313 1.00 91.31 100 GLU A C 1
ATOM 748 O O . GLU A 1 100 ? -18.111 1.109 27.044 1.00 91.31 100 GLU A O 1
ATOM 753 N N . HIS A 1 101 ? -17.274 -0.940 27.428 1.00 87.56 101 HIS A N 1
ATOM 754 C CA . HIS A 1 101 ? -18.532 -1.674 27.298 1.00 87.56 101 HIS A CA 1
ATOM 755 C C . HIS A 1 101 ? -18.582 -2.855 28.273 1.00 87.56 101 HIS A C 1
ATOM 757 O O . HIS A 1 101 ? -17.551 -3.350 28.735 1.00 87.56 101 HIS A O 1
ATOM 763 N N . ASP A 1 102 ? -19.791 -3.311 28.578 1.00 89.69 102 ASP A N 1
ATOM 764 C CA . ASP A 1 102 ? -20.079 -4.551 29.287 1.00 89.69 102 ASP A CA 1
ATOM 765 C C . ASP A 1 102 ? -21.069 -5.408 28.488 1.00 89.69 102 ASP A C 1
ATOM 767 O O . ASP A 1 102 ? -21.683 -4.977 27.510 1.00 89.69 102 ASP A O 1
ATOM 771 N N . HIS A 1 103 ? -21.180 -6.670 28.886 1.00 88.75 103 HIS A N 1
ATOM 772 C CA . HIS A 1 103 ? -22.149 -7.605 28.345 1.00 88.75 103 HIS A CA 1
ATOM 773 C C . HIS A 1 103 ? -23.052 -8.091 29.462 1.00 88.75 103 HIS A C 1
ATOM 775 O O . HIS A 1 103 ? -22.590 -8.341 30.575 1.00 88.75 103 HIS A O 1
ATOM 781 N N . THR A 1 104 ? -24.327 -8.290 29.155 1.00 89.44 104 THR A N 1
ATOM 782 C CA . THR A 1 104 ? -25.244 -8.985 30.052 1.00 89.44 104 THR A CA 1
ATOM 783 C C . THR A 1 104 ? -25.393 -10.435 29.618 1.00 89.44 104 THR A C 1
ATOM 785 O O . THR A 1 104 ? -25.435 -10.747 28.427 1.00 89.44 104 THR A O 1
ATOM 788 N N . TYR A 1 105 ? -25.439 -11.341 30.587 1.00 85.44 105 TYR A N 1
ATOM 789 C CA . TYR A 1 105 ? -25.693 -12.752 30.346 1.00 85.44 105 TYR A CA 1
ATOM 790 C C . TYR A 1 105 ? -26.550 -13.349 31.458 1.00 85.44 105 TYR A C 1
ATOM 792 O O . TYR A 1 105 ? -26.580 -12.870 32.596 1.00 85.44 105 TYR A O 1
ATOM 800 N N . ASP A 1 106 ? -27.234 -14.431 31.108 1.00 88.75 106 ASP A N 1
ATOM 801 C CA . ASP A 1 106 ? -28.024 -15.217 32.037 1.00 88.75 106 ASP A CA 1
ATOM 802 C C . ASP A 1 106 ? -27.152 -16.330 32.616 1.00 88.75 106 ASP A C 1
ATOM 804 O O . ASP A 1 106 ? -26.596 -17.158 31.890 1.00 88.75 106 ASP A O 1
ATOM 808 N N . LYS A 1 107 ? -27.008 -16.344 33.942 1.00 84.56 107 LYS A N 1
ATOM 809 C CA . LYS A 1 107 ? -26.181 -17.329 34.636 1.00 84.56 107 LYS A CA 1
ATOM 810 C C . LYS A 1 107 ? -27.061 -18.437 35.217 1.00 84.56 107 LYS A C 1
ATOM 812 O O . LYS A 1 107 ? -27.826 -18.165 36.151 1.00 84.56 107 LYS A O 1
ATOM 817 N N . PRO A 1 108 ? -26.948 -19.689 34.737 1.00 84.19 108 PRO A N 1
ATOM 818 C CA . PRO A 1 108 ? -27.576 -20.813 35.409 1.00 84.19 108 PRO A CA 1
ATOM 819 C C . PRO A 1 108 ? -26.925 -21.015 36.782 1.00 84.19 108 PRO A C 1
ATOM 821 O O . PRO A 1 108 ? -25.706 -20.955 36.946 1.00 84.19 108 PRO A O 1
ATOM 824 N N . SER A 1 109 ? -27.762 -21.224 37.786 1.00 82.44 109 SER A N 1
ATOM 825 C CA . SER A 1 109 ? -27.385 -21.408 39.182 1.00 82.44 109 SER A CA 1
ATOM 826 C C . SER A 1 109 ? -28.368 -22.357 39.862 1.00 82.44 109 SER A C 1
ATOM 828 O O . SER A 1 109 ? -29.428 -22.672 39.319 1.00 82.44 109 SER A O 1
ATOM 830 N N . LEU A 1 110 ? -28.020 -22.821 41.056 1.00 81.38 110 LEU A N 1
ATOM 831 C CA . LEU A 1 110 ? -28.948 -23.546 41.913 1.00 81.38 110 LEU A CA 1
ATOM 832 C C . LEU A 1 110 ? -29.608 -22.541 42.860 1.00 81.38 110 LEU A C 1
ATOM 834 O O . LEU A 1 110 ? -28.931 -21.752 43.519 1.00 81.38 110 LEU A O 1
ATOM 838 N N . GLY A 1 111 ? -30.937 -22.524 42.856 1.00 75.06 111 GLY A N 1
ATOM 839 C CA . GLY A 1 111 ? -31.755 -21.760 43.784 1.00 75.06 111 GLY A CA 1
ATOM 840 C C . GLY A 1 111 ? -31.888 -22.460 45.135 1.00 75.06 111 GLY A C 1
ATOM 841 O O . GLY A 1 111 ? -31.200 -23.435 45.430 1.00 75.06 111 GLY A O 1
ATOM 842 N N . THR A 1 112 ? -32.797 -21.951 45.964 1.00 81.75 112 THR A N 1
ATOM 843 C CA . THR A 1 112 ? -33.091 -22.515 47.284 1.00 81.75 112 THR A CA 1
ATOM 844 C C . THR A 1 112 ? -33.529 -23.979 47.176 1.00 81.75 112 THR A C 1
ATOM 846 O O . THR A 1 112 ? -34.299 -24.345 46.286 1.00 81.75 112 THR A O 1
ATOM 849 N N . GLU A 1 113 ? -33.029 -24.819 48.085 1.00 83.19 113 GLU A N 1
ATOM 850 C CA . GLU A 1 113 ? -33.440 -26.220 48.184 1.00 83.19 113 GLU A CA 1
ATOM 851 C C . GLU A 1 113 ? -34.932 -26.319 48.506 1.00 83.19 113 GLU A C 1
ATOM 853 O O . GLU A 1 113 ? -35.414 -25.691 49.451 1.00 83.19 113 GLU A O 1
ATOM 858 N N . MET A 1 114 ? -35.655 -27.147 47.753 1.00 74.56 114 MET A N 1
ATOM 859 C CA . MET A 1 114 ? -37.012 -27.544 48.110 1.00 74.56 114 MET A CA 1
ATOM 860 C C . MET A 1 114 ? -37.017 -28.952 48.692 1.00 74.56 114 MET A C 1
ATOM 862 O O . MET A 1 114 ? -36.317 -29.847 48.215 1.00 74.56 114 MET A O 1
ATOM 866 N N . SER A 1 115 ? -37.851 -29.147 49.708 1.00 79.19 115 SER A N 1
ATOM 867 C CA . SER A 1 115 ? -38.135 -30.457 50.283 1.00 79.19 115 SER A CA 1
ATOM 868 C C . SER A 1 115 ? -39.218 -31.152 49.459 1.00 79.19 115 SER A C 1
ATOM 870 O O . SER A 1 115 ? -40.360 -30.697 49.432 1.00 79.19 115 SER A O 1
ATOM 872 N N . ALA A 1 116 ? -38.875 -32.259 48.806 1.00 73.81 116 ALA A N 1
ATOM 873 C CA . ALA A 1 116 ? -39.841 -33.165 48.199 1.00 73.81 116 ALA A CA 1
ATOM 874 C C . ALA A 1 116 ? -40.209 -34.264 49.207 1.00 73.81 116 ALA A C 1
ATOM 876 O O . ALA A 1 116 ? -39.331 -34.911 49.788 1.00 73.81 116 ALA A O 1
ATOM 877 N N . GLY A 1 117 ? -41.511 -34.470 49.416 1.00 66.88 117 GLY A N 1
ATOM 878 C CA . GLY A 1 117 ? -42.013 -35.577 50.225 1.00 66.88 117 GLY A CA 1
ATOM 879 C C . GLY A 1 117 ? -41.754 -36.899 49.511 1.00 66.88 117 GLY A C 1
ATOM 880 O O . GLY A 1 117 ? -42.236 -37.110 48.399 1.00 66.88 117 GLY A O 1
ATOM 881 N N . VAL A 1 118 ? -40.982 -37.784 50.138 1.00 68.75 118 VAL A N 1
ATOM 882 C CA . VAL A 1 118 ? -40.750 -39.133 49.615 1.00 68.75 118 VAL A CA 1
ATOM 883 C C . VAL A 1 118 ? -41.900 -40.018 50.082 1.00 68.75 118 VAL A C 1
ATOM 885 O O . VAL A 1 118 ? -42.241 -40.039 51.265 1.00 68.75 118 VAL A O 1
ATOM 888 N N . ILE A 1 119 ? -42.520 -40.753 49.157 1.00 67.06 119 ILE A N 1
ATOM 889 C CA . ILE A 1 119 ? -43.558 -41.725 49.505 1.00 67.06 119 ILE A CA 1
ATOM 890 C C . ILE A 1 119 ? -42.892 -42.808 50.363 1.00 67.06 119 ILE A C 1
ATOM 892 O O . ILE A 1 119 ? -42.111 -43.615 49.861 1.00 67.06 119 ILE A O 1
ATOM 896 N N . SER A 1 120 ? -43.205 -42.810 51.662 1.00 60.31 120 SER A N 1
ATOM 897 C CA . SER A 1 120 ? -42.606 -43.662 52.707 1.00 60.31 120 SER A CA 1
ATOM 898 C C . SER A 1 120 ? -42.545 -45.159 52.345 1.00 60.31 120 SER A C 1
ATOM 900 O O . SER A 1 120 ? -41.651 -45.880 52.788 1.00 60.31 120 SER A O 1
ATOM 902 N N . GLN A 1 121 ? -43.448 -45.615 51.469 1.00 60.03 121 GLN A N 1
ATOM 903 C CA . GLN A 1 121 ? -43.544 -47.004 51.011 1.00 60.03 121 GLN A CA 1
ATOM 904 C C . GLN A 1 121 ? -42.400 -47.460 50.089 1.00 60.03 121 GLN A C 1
ATOM 906 O O . GLN A 1 121 ? -42.177 -48.659 49.969 1.00 60.03 121 GLN A O 1
ATOM 911 N N . ILE A 1 122 ? -41.669 -46.543 49.447 1.00 63.41 122 ILE A N 1
ATOM 912 C CA . ILE A 1 122 ? -40.657 -46.896 48.434 1.00 63.41 122 ILE A CA 1
ATOM 913 C C . ILE A 1 122 ? -39.278 -47.158 49.068 1.00 63.41 122 ILE A C 1
ATOM 915 O O . ILE A 1 122 ? -38.474 -47.892 48.502 1.00 63.41 122 ILE A O 1
ATOM 919 N N . LEU A 1 123 ? -39.004 -46.609 50.261 1.00 61.12 123 LEU A N 1
ATOM 920 C CA . LEU A 1 123 ? -37.670 -46.634 50.881 1.00 61.12 123 LEU A CA 1
ATOM 921 C C . LEU A 1 123 ? -37.684 -46.993 52.380 1.00 61.12 123 LEU A C 1
ATOM 923 O O . LEU A 1 123 ? -36.895 -46.469 53.169 1.00 61.12 123 LEU A O 1
ATOM 927 N N . GLY A 1 124 ? -38.618 -47.859 52.786 1.00 59.97 124 GLY A N 1
ATOM 928 C CA . GLY A 1 124 ? -38.645 -48.466 54.124 1.00 59.97 124 GLY A CA 1
ATOM 929 C C . GLY A 1 124 ? -38.702 -47.476 55.295 1.00 59.97 124 GLY A C 1
ATOM 930 O O . GLY A 1 124 ? -38.216 -47.794 56.375 1.00 59.97 124 GLY A O 1
ATOM 931 N N . GLY A 1 125 ? -39.240 -46.270 55.088 1.00 61.59 125 GLY A N 1
ATOM 932 C CA . GLY A 1 125 ? -39.336 -45.235 56.125 1.00 61.59 125 GLY A CA 1
ATOM 933 C C . GLY A 1 125 ? -38.019 -44.550 56.524 1.00 61.59 125 GLY A C 1
ATOM 934 O O . GLY A 1 125 ? -38.026 -43.758 57.462 1.00 61.59 125 GLY A O 1
ATOM 935 N N . VAL A 1 126 ? -36.900 -44.809 55.833 1.00 64.06 126 VAL A N 1
ATOM 936 C CA . VAL A 1 126 ? -35.575 -44.277 56.221 1.00 64.06 126 VAL A CA 1
ATOM 937 C C . VAL A 1 126 ? -35.304 -42.878 55.646 1.00 64.06 126 VAL A C 1
ATOM 939 O O . VAL A 1 126 ? -34.627 -42.073 56.282 1.00 64.06 126 VAL A O 1
ATOM 942 N N . LEU A 1 127 ? -35.868 -42.542 54.480 1.00 59.22 127 LEU A N 1
ATOM 943 C CA . LEU A 1 127 ? -35.820 -41.187 53.919 1.00 59.22 127 LEU A CA 1
ATOM 944 C C . LEU A 1 127 ? -37.215 -40.564 53.908 1.00 59.22 127 LEU A C 1
ATOM 946 O O . LEU A 1 127 ? -38.050 -40.902 53.074 1.00 59.22 127 LEU A O 1
ATOM 950 N N . THR A 1 128 ? -37.453 -39.632 54.829 1.00 65.31 128 THR A N 1
ATOM 951 C CA . THR A 1 128 ? -38.721 -38.892 54.938 1.00 65.31 128 THR A CA 1
ATOM 952 C C . THR A 1 128 ? -38.727 -37.595 54.124 1.00 65.31 128 THR A C 1
ATOM 954 O O . THR A 1 128 ? -39.795 -37.135 53.726 1.00 65.31 128 THR A O 1
ATOM 957 N N . THR A 1 129 ? -37.548 -37.044 53.808 1.00 67.44 129 THR A N 1
ATOM 958 C CA . THR A 1 129 ? -37.404 -35.785 53.063 1.00 67.44 129 THR A CA 1
ATOM 959 C C . THR A 1 129 ? -36.203 -35.838 52.124 1.00 67.44 129 THR A C 1
ATOM 961 O O . THR A 1 129 ? -35.078 -36.055 52.571 1.00 67.44 129 THR A O 1
ATOM 964 N N . LEU A 1 130 ? -36.427 -35.579 50.833 1.00 76.44 130 LEU A N 1
ATOM 965 C CA . LEU A 1 130 ? -35.364 -35.372 49.851 1.00 76.44 130 LEU A CA 1
ATOM 966 C C . LEU A 1 130 ? -35.245 -33.875 49.556 1.00 76.44 130 LEU A C 1
ATOM 968 O O . LEU A 1 130 ? -36.216 -33.250 49.130 1.00 76.44 130 LEU A O 1
ATOM 972 N N . LYS A 1 131 ? -34.062 -33.298 49.775 1.00 78.62 131 LYS A N 1
ATOM 973 C CA . LYS A 1 131 ? -33.784 -31.911 49.395 1.00 78.62 131 LYS A CA 1
ATOM 974 C C . LYS A 1 131 ? -33.233 -31.863 47.980 1.00 78.62 131 LYS A C 1
ATOM 976 O O . LYS A 1 131 ? -32.206 -32.475 47.700 1.00 78.62 131 LYS A O 1
ATOM 981 N N . ILE A 1 132 ? -33.917 -31.138 47.101 1.00 78.69 132 ILE A N 1
ATOM 982 C CA . ILE A 1 132 ? -33.508 -30.970 45.707 1.00 78.69 132 ILE A CA 1
ATOM 983 C C . ILE A 1 132 ? -33.287 -29.474 45.460 1.00 78.69 132 ILE A C 1
ATOM 985 O O . ILE A 1 132 ? -34.230 -28.689 45.614 1.00 78.69 132 ILE A O 1
ATOM 989 N N . PRO A 1 133 ? -32.068 -29.045 45.093 1.00 77.25 133 PRO A N 1
ATOM 990 C CA . PRO A 1 133 ? -31.835 -27.669 44.685 1.00 77.25 133 PRO A CA 1
ATOM 991 C C . PRO A 1 133 ? -32.533 -27.401 43.348 1.00 77.25 133 PRO A C 1
ATOM 993 O O . PRO A 1 133 ? -32.347 -28.138 42.378 1.00 77.25 133 PRO A O 1
ATOM 996 N N . GLN A 1 134 ? -33.359 -26.354 43.286 1.00 81.25 134 GLN A N 1
ATOM 997 C CA . GLN A 1 134 ? -34.061 -26.014 42.050 1.00 81.25 134 GLN A CA 1
ATOM 998 C C . GLN A 1 134 ? -33.134 -25.317 41.049 1.00 81.25 134 GLN A C 1
ATOM 1000 O O . GLN A 1 134 ? -32.358 -24.447 41.449 1.00 81.25 134 GLN A O 1
ATOM 1005 N N . PRO A 1 135 ? -33.234 -25.617 39.743 1.00 80.31 135 PRO A N 1
ATOM 1006 C CA . PRO A 1 135 ? -32.558 -24.822 38.731 1.00 80.31 135 PRO A CA 1
ATOM 1007 C C . PRO A 1 135 ? -33.105 -23.389 38.754 1.00 80.31 135 PRO A C 1
ATOM 1009 O O . PRO A 1 135 ? -34.311 -23.163 38.673 1.00 80.31 135 PRO A O 1
ATOM 1012 N N . LYS A 1 136 ? -32.205 -22.413 38.868 1.00 84.38 136 LYS A N 1
ATOM 1013 C CA . LYS A 1 136 ? -32.503 -20.980 38.853 1.00 84.38 136 LYS A CA 1
ATOM 1014 C C . LYS A 1 136 ? -31.611 -20.294 37.834 1.00 84.38 136 LYS A C 1
ATOM 1016 O O . LYS A 1 136 ? -30.388 -20.369 37.922 1.00 84.38 136 LYS A O 1
ATOM 1021 N N . VAL A 1 137 ? -32.205 -19.545 36.919 1.00 81.56 137 VAL A N 1
ATOM 1022 C CA . VAL A 1 137 ? -31.452 -18.642 36.048 1.00 81.56 137 VAL A CA 1
ATOM 1023 C C . VAL A 1 137 ? -31.428 -17.268 36.704 1.00 81.56 137 VAL A C 1
ATOM 1025 O O . VAL A 1 137 ? -32.475 -16.677 36.961 1.00 81.56 137 VAL A O 1
ATOM 1028 N N . THR A 1 138 ? -30.234 -16.779 37.032 1.00 80.75 138 THR A N 1
ATOM 1029 C CA . THR A 1 138 ? -30.060 -15.380 37.429 1.00 80.75 138 THR A CA 1
ATOM 1030 C C . THR A 1 138 ? -29.888 -14.571 36.154 1.00 80.75 138 THR A C 1
ATOM 1032 O O . THR A 1 138 ? -28.883 -14.732 35.461 1.00 80.75 138 THR A O 1
ATOM 1035 N N . THR A 1 139 ? -30.881 -13.749 35.829 1.00 80.31 139 THR A N 1
ATOM 1036 C CA . THR A 1 139 ? -30.894 -12.971 34.589 1.00 80.31 139 THR A CA 1
ATOM 1037 C C . THR A 1 139 ? -30.120 -11.666 34.720 1.00 80.31 139 THR A C 1
ATOM 1039 O O . THR A 1 139 ? -30.017 -11.114 35.818 1.00 80.31 139 THR A O 1
ATOM 1042 N N . ALA A 1 140 ? -29.640 -11.145 33.592 1.00 78.12 140 ALA A N 1
ATOM 1043 C CA . ALA A 1 140 ? -29.012 -9.823 33.493 1.00 78.12 140 ALA A CA 1
ATOM 1044 C C . ALA A 1 140 ? -27.782 -9.618 34.405 1.00 78.12 140 ALA A C 1
ATOM 1046 O O . ALA A 1 140 ? -27.549 -8.518 34.910 1.00 78.12 140 ALA A O 1
ATOM 1047 N N . GLN A 1 141 ? -26.961 -10.656 34.604 1.00 81.00 141 GLN A N 1
ATOM 1048 C CA . GLN A 1 141 ? -25.639 -10.444 35.192 1.00 81.00 141 GLN A CA 1
ATOM 1049 C C . GLN A 1 141 ? -24.761 -9.694 34.194 1.00 81.00 141 GLN A C 1
ATOM 1051 O O . GLN A 1 141 ? -24.610 -10.131 33.056 1.00 81.00 141 GLN A O 1
ATOM 1056 N N . ALA A 1 142 ? -24.172 -8.580 34.622 1.00 80.19 142 ALA A N 1
ATOM 1057 C CA . ALA A 1 142 ? -23.214 -7.840 33.816 1.00 80.19 142 ALA A CA 1
ATOM 1058 C C . ALA A 1 142 ? -21.800 -8.414 33.993 1.00 80.19 142 ALA A C 1
ATOM 1060 O O . ALA A 1 142 ? -21.377 -8.744 35.106 1.00 80.19 142 ALA A O 1
ATOM 1061 N N . THR A 1 143 ? -21.052 -8.523 32.900 1.00 81.38 143 THR A N 1
ATOM 1062 C CA . THR A 1 143 ? -19.598 -8.678 32.957 1.00 81.38 143 THR A CA 1
ATOM 1063 C C . THR A 1 143 ? -18.966 -7.398 33.506 1.00 81.38 143 THR A C 1
ATOM 1065 O O . THR A 1 143 ? -19.561 -6.324 33.453 1.00 81.38 143 THR A O 1
ATOM 1068 N N . GLY A 1 144 ? -17.730 -7.484 34.002 1.00 81.06 144 GLY A N 1
ATOM 1069 C CA . GLY A 1 144 ? -16.945 -6.276 34.254 1.00 81.06 144 GLY A CA 1
ATOM 1070 C C . GLY A 1 144 ? -16.786 -5.461 32.967 1.00 81.06 144 GLY A C 1
ATOM 1071 O O . GLY A 1 144 ? -16.689 -6.033 31.876 1.00 81.06 144 GLY A O 1
ATOM 1072 N N . LYS A 1 145 ? -16.768 -4.134 33.097 1.00 82.62 145 LYS A N 1
ATOM 1073 C CA . LYS A 1 145 ? -16.530 -3.244 31.963 1.00 82.62 145 LYS A CA 1
ATOM 1074 C C . LYS A 1 145 ? -15.126 -3.455 31.400 1.00 82.62 145 LYS A C 1
ATOM 1076 O O . LYS A 1 145 ? -14.161 -3.590 32.150 1.00 82.62 145 LYS A O 1
ATOM 1081 N N . THR A 1 146 ? -15.023 -3.498 30.078 1.00 82.00 146 THR A N 1
ATOM 1082 C CA . THR A 1 146 ? -13.765 -3.663 29.342 1.00 82.00 146 THR A CA 1
ATOM 1083 C C . THR A 1 146 ? -13.662 -2.584 28.270 1.00 82.00 146 THR A C 1
ATOM 1085 O O . THR A 1 146 ? -14.661 -2.199 27.671 1.00 82.00 146 THR A O 1
ATOM 1088 N N . GLY A 1 147 ? -12.452 -2.096 28.006 1.00 83.25 147 GLY A N 1
ATOM 1089 C CA . GLY A 1 147 ? -12.205 -0.971 27.103 1.00 83.25 147 GLY A CA 1
ATOM 1090 C C . GLY A 1 147 ? -11.679 0.235 27.873 1.00 83.25 147 GLY A C 1
ATOM 1091 O O . GLY A 1 147 ? -11.134 0.084 28.966 1.00 83.25 147 GLY A O 1
ATOM 1092 N N . THR A 1 148 ? -11.816 1.427 27.304 1.00 82.88 148 THR A N 1
ATOM 1093 C CA . THR A 1 148 ? -11.394 2.679 27.945 1.00 82.88 148 THR A CA 1
ATOM 1094 C C . THR A 1 148 ? -12.449 3.764 27.763 1.00 82.88 148 THR A C 1
ATOM 1096 O O . THR A 1 148 ? -13.141 3.820 26.745 1.00 82.88 148 THR A O 1
ATOM 1099 N N . THR A 1 149 ? -12.562 4.653 28.747 1.00 83.38 149 THR A N 1
ATOM 1100 C CA . THR A 1 149 ? -13.405 5.857 28.680 1.00 83.38 149 THR A CA 1
ATOM 1101 C C . THR A 1 149 ? -12.856 6.901 27.703 1.00 83.38 149 THR A C 1
ATOM 1103 O O . THR A 1 149 ? -13.599 7.767 27.248 1.00 83.38 149 THR A O 1
ATOM 1106 N N . SER A 1 150 ? -11.578 6.775 27.330 1.00 85.19 150 SER A N 1
ATOM 1107 C CA . SER A 1 150 ? -10.881 7.631 26.367 1.00 85.19 150 SER A CA 1
ATOM 1108 C C . SER A 1 150 ? -10.218 6.772 25.283 1.00 85.19 150 SER A C 1
ATOM 1110 O O . SER A 1 150 ? -9.008 6.524 25.347 1.00 85.19 150 SER A O 1
ATOM 1112 N N . PRO A 1 151 ? -10.989 6.255 24.308 1.00 84.50 151 PRO A N 1
ATOM 1113 C CA . PRO A 1 151 ? -10.454 5.412 23.246 1.00 84.50 151 PRO A CA 1
ATOM 1114 C C . PRO A 1 151 ? -9.479 6.187 22.364 1.00 84.50 151 PRO A C 1
ATOM 1116 O O . PRO A 1 151 ? -9.771 7.282 21.882 1.00 84.50 151 PRO A O 1
ATOM 1119 N N . THR A 1 152 ? -8.304 5.601 22.131 1.00 83.25 152 THR A N 1
ATOM 1120 C CA . THR A 1 152 ? -7.315 6.191 21.224 1.00 83.25 152 THR A CA 1
ATOM 1121 C C . THR A 1 152 ? -7.701 5.875 19.786 1.00 83.25 152 THR A C 1
ATOM 1123 O O . THR A 1 152 ? -7.751 4.704 19.392 1.00 83.25 152 THR A O 1
ATOM 1126 N N . ALA A 1 153 ? -7.960 6.922 19.000 1.00 76.69 153 ALA A N 1
ATOM 1127 C CA . ALA A 1 153 ? -8.268 6.790 17.584 1.00 76.69 153 ALA A CA 1
ATOM 1128 C C . ALA A 1 153 ? -7.096 6.153 16.830 1.00 76.69 153 ALA A C 1
ATOM 1130 O O . ALA A 1 153 ? -5.931 6.484 17.060 1.00 76.69 153 ALA A O 1
ATOM 1131 N N . ILE A 1 154 ? -7.414 5.253 15.903 1.00 71.50 154 ILE A N 1
ATOM 1132 C CA . ILE A 1 154 ? -6.420 4.667 15.010 1.00 71.50 154 ILE A CA 1
ATOM 1133 C C . ILE A 1 154 ? -6.236 5.621 13.825 1.00 71.50 154 ILE A C 1
ATOM 1135 O O . ILE A 1 154 ? -7.199 5.857 13.090 1.00 71.50 154 ILE A O 1
ATOM 1139 N N . PRO A 1 155 ? -5.032 6.177 13.606 1.00 65.69 155 PRO A N 1
ATOM 1140 C CA . PRO A 1 155 ? -4.789 7.043 12.465 1.00 65.69 155 PRO A CA 1
ATOM 1141 C C . PRO A 1 155 ? -4.742 6.201 11.188 1.00 65.69 155 PRO A C 1
ATOM 1143 O O . PRO A 1 155 ? -3.731 5.589 10.856 1.00 65.69 155 PRO A O 1
ATOM 1146 N N . ILE A 1 156 ? -5.848 6.164 10.447 1.00 60.97 156 ILE A N 1
ATOM 1147 C CA . ILE A 1 156 ? -5.905 5.485 9.151 1.00 60.97 156 ILE A CA 1
ATOM 1148 C C . ILE A 1 156 ? -5.105 6.319 8.149 1.00 60.97 156 ILE A C 1
ATOM 1150 O O . ILE A 1 156 ? -5.586 7.320 7.626 1.00 60.97 156 ILE A O 1
ATOM 1154 N N . THR A 1 157 ? -3.871 5.902 7.875 1.00 59.56 157 THR A N 1
ATOM 1155 C CA . THR A 1 157 ? -3.098 6.441 6.753 1.00 59.56 157 THR A CA 1
ATOM 1156 C C . THR A 1 157 ? -3.128 5.404 5.636 1.00 59.56 157 THR A C 1
ATOM 1158 O O . THR A 1 15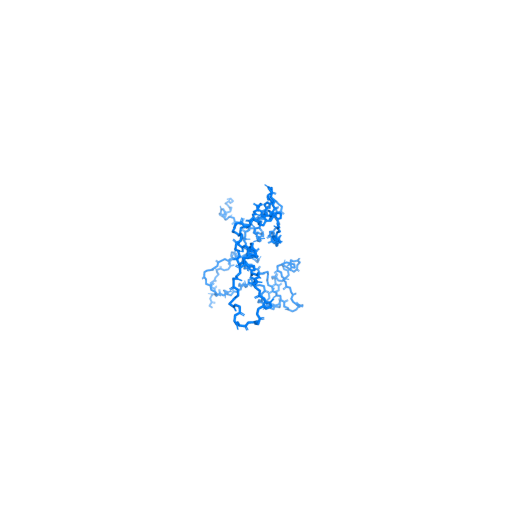7 ? -2.525 4.347 5.808 1.00 59.56 157 THR A O 1
ATOM 1161 N N . PRO A 1 158 ? -3.838 5.638 4.518 1.00 56.41 158 PRO A N 1
ATOM 1162 C CA . PRO A 1 158 ? -3.891 4.670 3.430 1.00 56.41 158 PRO A CA 1
ATOM 1163 C C . PRO A 1 158 ? -2.507 4.492 2.796 1.00 56.41 158 PRO A C 1
ATOM 1165 O O . PRO A 1 158 ? -1.752 5.460 2.638 1.00 56.41 158 PRO A O 1
ATOM 1168 N N . LYS A 1 159 ? -2.182 3.255 2.396 1.00 57.03 159 LYS A N 1
ATOM 1169 C CA . LYS A 1 159 ? -0.944 2.963 1.665 1.00 57.03 159 LYS A CA 1
ATOM 1170 C C . LYS A 1 159 ? -0.918 3.788 0.386 1.00 57.03 159 LYS A C 1
ATOM 1172 O O . LYS A 1 159 ? -1.817 3.671 -0.444 1.00 57.03 159 LYS A O 1
ATOM 1177 N N . SER A 1 160 ? 0.103 4.622 0.246 1.00 53.66 160 SER A N 1
ATOM 1178 C CA . SER A 1 160 ? 0.176 5.613 -0.816 1.00 53.66 160 SER A CA 1
ATOM 1179 C C . SER A 1 160 ? 1.548 5.642 -1.483 1.00 53.66 160 SER A C 1
ATOM 1181 O O . SER A 1 160 ? 2.557 5.514 -0.795 1.00 53.66 160 SER A O 1
ATOM 1183 N N . LEU A 1 161 ? 1.601 5.839 -2.802 1.00 59.81 161 LEU A N 1
ATOM 1184 C CA . LEU A 1 161 ? 2.832 6.035 -3.569 1.00 59.81 161 LEU A CA 1
ATOM 1185 C C . LEU A 1 161 ? 2.955 7.493 -4.022 1.00 59.81 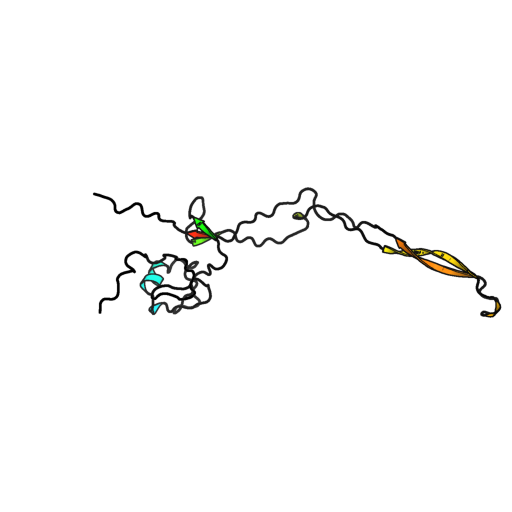161 LEU A C 1
ATOM 1187 O O . LEU A 1 161 ? 2.076 8.006 -4.715 1.00 59.81 161 LEU A O 1
ATOM 1191 N N . GLY A 1 162 ? 4.068 8.140 -3.672 1.00 54.62 162 GLY A N 1
ATOM 1192 C CA . GLY A 1 162 ? 4.400 9.481 -4.157 1.00 54.62 162 GLY A CA 1
ATOM 1193 C C . GLY A 1 162 ? 4.689 9.505 -5.663 1.00 54.62 162 GLY A C 1
ATOM 1194 O O . GLY A 1 162 ? 5.659 8.882 -6.103 1.00 54.62 162 GLY A O 1
ATOM 1195 N N . VAL A 1 163 ? 3.911 10.260 -6.444 1.00 53.78 163 VAL A N 1
ATOM 1196 C CA . VAL A 1 163 ? 4.112 10.466 -7.892 1.00 53.78 163 VAL A CA 1
ATOM 1197 C C . VAL A 1 163 ? 4.294 11.940 -8.246 1.00 53.78 163 VAL A C 1
ATOM 1199 O O . VAL A 1 163 ? 3.795 12.831 -7.558 1.00 53.78 163 VAL A O 1
ATOM 1202 N N . ASN A 1 164 ? 5.010 12.198 -9.343 1.00 43.41 164 ASN A N 1
ATOM 1203 C CA . ASN A 1 164 ? 5.068 13.528 -9.946 1.00 43.41 164 ASN A CA 1
ATOM 1204 C C . ASN A 1 164 ? 3.845 13.737 -10.842 1.00 43.41 164 ASN A C 1
ATOM 1206 O O . ASN A 1 164 ? 3.612 12.945 -11.757 1.00 43.41 164 ASN A O 1
ATOM 1210 N N . VAL A 1 165 ? 3.111 14.824 -10.613 1.00 46.62 165 VAL A N 1
ATOM 1211 C CA . VAL A 1 165 ? 2.019 15.268 -11.486 1.00 46.62 165 VAL A CA 1
ATOM 1212 C C . VAL A 1 165 ? 2.539 16.420 -12.339 1.00 46.62 165 VAL A C 1
ATOM 1214 O O . VAL A 1 165 ? 2.990 17.433 -11.812 1.00 46.62 165 VAL A O 1
ATOM 1217 N N . PHE A 1 166 ? 2.500 16.255 -13.659 1.00 46.38 166 PHE A N 1
ATOM 1218 C CA . PHE A 1 166 ? 2.866 17.298 -14.616 1.00 46.38 166 PHE A CA 1
ATOM 1219 C C . PHE A 1 166 ? 1.599 17.805 -15.303 1.00 46.38 166 PHE A C 1
ATOM 1221 O O . PHE A 1 166 ? 0.812 17.003 -15.801 1.00 46.38 166 PHE A O 1
ATOM 1228 N N . ILE A 1 167 ? 1.420 19.126 -15.357 1.00 35.50 167 ILE A N 1
ATOM 1229 C CA . ILE A 1 167 ? 0.358 19.772 -16.135 1.00 35.50 167 ILE A CA 1
ATOM 1230 C C . ILE A 1 167 ? 1.004 20.349 -17.394 1.00 35.50 167 ILE A C 1
ATOM 1232 O O . ILE A 1 167 ? 1.952 21.130 -17.308 1.00 35.50 167 ILE A O 1
ATOM 1236 N N . PHE A 1 168 ? 0.521 19.946 -18.570 1.00 35.75 168 PHE A N 1
ATOM 1237 C CA . PHE A 1 168 ? 0.970 20.526 -19.832 1.00 35.75 168 PHE A CA 1
ATOM 1238 C C . PHE A 1 168 ? 0.346 21.916 -19.999 1.00 35.75 168 PHE A C 1
ATOM 1240 O O . PHE A 1 168 ? -0.860 22.032 -20.192 1.00 35.75 168 PHE A O 1
ATOM 1247 N N . ALA A 1 169 ? 1.169 22.961 -19.917 1.00 33.81 169 ALA A N 1
ATOM 1248 C CA . ALA A 1 169 ? 0.737 24.357 -20.020 1.00 33.81 169 ALA A CA 1
ATOM 1249 C C . ALA A 1 169 ? 0.831 24.932 -21.452 1.00 33.81 169 ALA A C 1
ATOM 1251 O O . ALA A 1 169 ? 0.676 26.135 -21.637 1.00 33.81 169 ALA A O 1
ATOM 1252 N N . GLY A 1 170 ? 1.086 24.091 -22.463 1.00 31.89 170 GLY A N 1
ATOM 1253 C CA . GLY A 1 170 ? 1.428 24.518 -23.825 1.00 31.89 170 GLY A CA 1
ATOM 1254 C C . GLY A 1 170 ? 2.939 24.521 -24.079 1.00 31.89 170 GLY A C 1
ATOM 1255 O O . GLY A 1 170 ? 3.745 24.432 -23.151 1.00 31.89 170 GLY A O 1
ATOM 1256 N N . LEU A 1 171 ? 3.332 24.575 -25.355 1.00 39.72 171 LEU A N 1
ATOM 1257 C CA . LEU A 1 171 ? 4.731 24.800 -25.724 1.00 39.72 171 LEU A CA 1
ATOM 1258 C C . LEU A 1 171 ? 5.088 26.258 -25.385 1.00 39.72 171 LEU A C 1
ATOM 1260 O O . LEU A 1 171 ? 4.296 27.140 -25.725 1.00 39.72 171 LEU A O 1
ATOM 1264 N N . PRO A 1 172 ? 6.230 26.532 -24.729 1.00 42.38 172 PRO A N 1
ATOM 1265 C CA . PRO A 1 172 ? 6.663 27.903 -24.494 1.00 42.38 172 PRO A CA 1
ATOM 1266 C C . PRO A 1 172 ? 6.778 28.626 -25.839 1.00 42.38 172 PRO A C 1
ATOM 1268 O O . PRO A 1 172 ? 7.498 28.172 -26.729 1.00 42.38 172 PRO A O 1
ATOM 1271 N N . GLN A 1 173 ? 6.023 29.712 -25.998 1.00 46.72 173 GLN A N 1
ATOM 1272 C CA . GLN A 1 173 ? 6.187 30.620 -27.127 1.00 46.72 173 GLN A CA 1
ATOM 1273 C C . GLN A 1 173 ? 7.415 31.481 -26.828 1.00 46.72 173 GLN A C 1
ATOM 1275 O O . GLN A 1 173 ? 7.455 32.148 -25.792 1.00 46.72 173 GLN A O 1
ATOM 1280 N N . GLY A 1 174 ? 8.439 31.356 -27.673 1.00 42.41 174 GLY A N 1
ATOM 1281 C CA . GLY A 1 174 ? 9.592 32.257 -27.693 1.00 42.41 174 GLY A CA 1
ATOM 1282 C C . GLY A 1 174 ? 9.280 33.539 -28.443 1.00 42.41 174 GLY A C 1
ATOM 1283 O O . GLY A 1 174 ? 8.361 33.505 -29.293 1.00 42.41 174 GLY A O 1
#

Foldseek 3Di:
DDDDPPPPPDDQPDDDDDPDPDADPPGDDQAQPDKDFCVVPVVNCVVCVVVCLAFVDPDPGITHGHHCVQAAADAADPPRHASDWDQPQPDDDDLLQDAWDKDWDKDWDFAAWDWDADPCVPPVNPDGTDTDTDTDIDGGDIDPITHDNNRDHRPRDGTYGHDHDDDCPDDDDD